Protein AF-Q9Y8L3-F1 (afdb_monomer)

InterPro domains:
  IPR041049 Domain of unknown function DUF5615 [PF18480] (2-89)

Structure (mmCIF, N/CA/C/O backbone):
data_AF-Q9Y8L3-F1
#
_entry.id   AF-Q9Y8L3-F1
#
loop_
_atom_site.group_PDB
_atom_site.id
_atom_site.type_symbol
_atom_site.label_atom_id
_atom_site.label_alt_id
_atom_site.label_comp_id
_atom_site.label_asym_id
_atom_site.label_entity_id
_atom_site.label_seq_id
_atom_site.pdbx_PDB_ins_code
_atom_site.Cartn_x
_atom_site.Cartn_y
_atom_site.Cartn_z
_atom_site.occupancy
_atom_site.B_iso_or_equiv
_atom_site.auth_seq_id
_atom_site.auth_comp_id
_atom_site.auth_asym_id
_atom_site.auth_atom_id
_atom_site.pdbx_PDB_model_num
ATOM 1 N N . MET A 1 1 ? 2.012 -19.816 -0.368 1.00 50.38 1 MET A N 1
ATOM 2 C CA . MET A 1 1 ? 0.749 -19.088 -0.121 1.00 50.38 1 MET A CA 1
ATOM 3 C C . MET A 1 1 ? 0.739 -17.876 -1.032 1.00 50.38 1 MET A C 1
ATOM 5 O O . MET A 1 1 ? 1.715 -17.138 -1.021 1.00 50.38 1 MET A O 1
ATOM 9 N N . GLY A 1 2 ? -0.271 -17.760 -1.894 1.00 75.44 2 GLY A N 1
ATOM 10 C CA . GLY A 1 2 ? -0.381 -16.669 -2.865 1.00 75.44 2 GLY A CA 1
ATOM 11 C C . GLY A 1 2 ? -1.064 -15.448 -2.256 1.00 75.44 2 GLY A C 1
ATOM 12 O O . GLY A 1 2 ? -1.938 -15.591 -1.405 1.00 75.44 2 GLY A O 1
ATOM 13 N N . LEU A 1 3 ? -0.640 -14.262 -2.681 1.00 80.06 3 LEU A N 1
ATOM 14 C CA . LEU A 1 3 ? -1.330 -13.004 -2.411 1.00 80.06 3 LEU A CA 1
ATOM 15 C C . LEU A 1 3 ? -2.550 -12.924 -3.341 1.00 80.06 3 LEU A C 1
ATOM 17 O O . LEU A 1 3 ? -2.401 -13.134 -4.543 1.00 80.06 3 LEU A O 1
ATOM 21 N N . ASP A 1 4 ? -3.735 -12.645 -2.795 1.00 87.69 4 ASP A N 1
ATOM 22 C CA . ASP A 1 4 ? -4.930 -12.384 -3.604 1.00 87.69 4 ASP A CA 1
ATOM 23 C C . ASP A 1 4 ? -4.893 -10.933 -4.101 1.00 87.69 4 ASP A C 1
ATOM 25 O O . ASP A 1 4 ? -5.027 -9.992 -3.313 1.00 87.69 4 ASP A O 1
ATOM 29 N N . VAL A 1 5 ? -4.639 -10.763 -5.399 1.00 86.94 5 VAL A N 1
ATOM 30 C CA . VAL A 1 5 ? -4.386 -9.464 -6.027 1.00 86.94 5 VAL A CA 1
ATOM 31 C C . VAL A 1 5 ? -5.402 -9.222 -7.1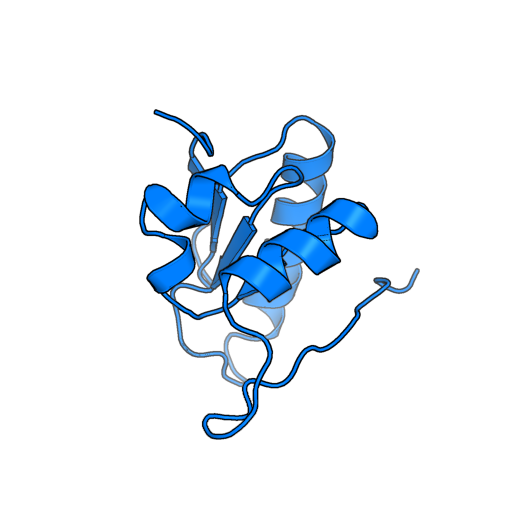28 1.00 86.94 5 VAL A C 1
ATOM 33 O O . VAL A 1 5 ? -5.523 -10.006 -8.066 1.00 86.94 5 VAL A O 1
ATOM 36 N N . GLU A 1 6 ? -6.065 -8.076 -7.044 1.00 88.50 6 GLU A N 1
ATOM 37 C CA . GLU A 1 6 ? -6.940 -7.562 -8.088 1.00 88.50 6 GLU A CA 1
ATOM 38 C C . GLU A 1 6 ? -6.259 -6.362 -8.749 1.00 88.50 6 GLU A C 1
ATOM 40 O O . GLU A 1 6 ? -5.955 -5.365 -8.090 1.00 88.50 6 GLU A O 1
ATOM 45 N N . TRP A 1 7 ? -5.958 -6.476 -10.043 1.00 86.44 7 TRP A N 1
ATOM 46 C CA . TRP A 1 7 ? -5.304 -5.40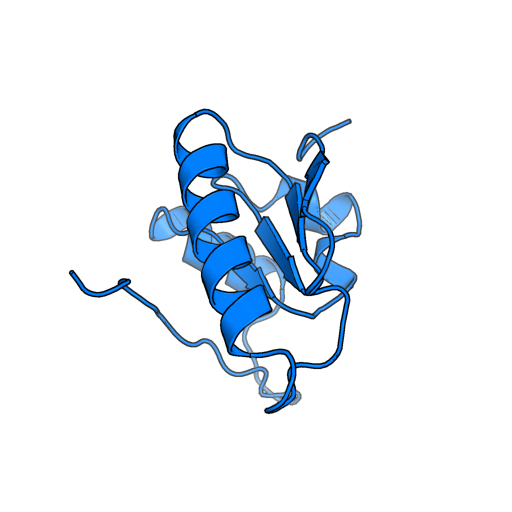6 -10.790 1.00 86.44 7 TRP A CA 1
ATOM 47 C C . TRP A 1 7 ? -6.343 -4.486 -11.429 1.00 86.44 7 TRP A C 1
ATOM 49 O O . TRP A 1 7 ? -7.129 -4.921 -12.269 1.0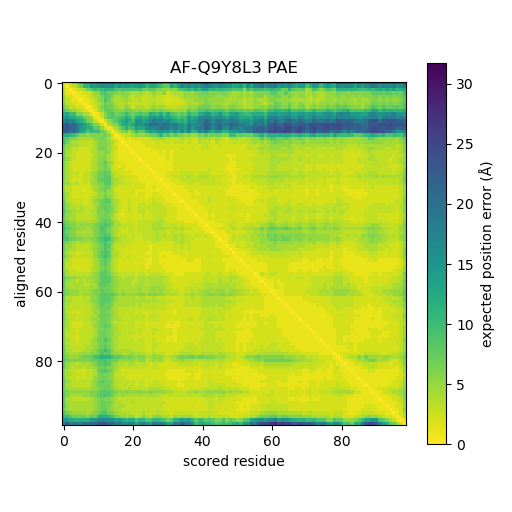0 86.44 7 TRP A O 1
ATOM 59 N N . ILE A 1 8 ? -6.312 -3.206 -11.051 1.00 82.69 8 ILE A N 1
ATOM 60 C CA . ILE A 1 8 ? -7.140 -2.157 -11.648 1.00 82.69 8 ILE A CA 1
ATOM 61 C C . ILE A 1 8 ? -6.235 -1.290 -12.535 1.00 82.69 8 ILE A C 1
ATOM 63 O O . ILE A 1 8 ? -5.401 -0.554 -12.002 1.00 82.69 8 ILE A O 1
ATOM 67 N N . PRO A 1 9 ? -6.341 -1.386 -13.873 1.00 74.00 9 PRO A N 1
ATOM 68 C CA . PRO A 1 9 ? -5.560 -0.547 -14.769 1.00 74.00 9 PRO A CA 1
ATOM 69 C C . PRO A 1 9 ? -6.071 0.897 -14.745 1.00 74.00 9 PRO A C 1
ATOM 71 O O . PRO A 1 9 ? -7.277 1.140 -14.809 1.00 74.00 9 PRO A O 1
ATOM 74 N N . ASP A 1 10 ? -5.149 1.858 -14.724 1.00 67.81 10 ASP A N 1
ATOM 75 C CA . ASP A 1 10 ? -5.472 3.253 -15.013 1.00 67.81 10 ASP A CA 1
ATOM 76 C C . ASP A 1 10 ? -5.642 3.417 -16.530 1.00 67.81 10 ASP A C 1
ATOM 78 O O . ASP A 1 10 ? -4.698 3.238 -17.302 1.00 67.81 10 ASP A O 1
ATOM 82 N N . THR A 1 11 ? -6.873 3.682 -16.973 1.00 58.28 11 THR A N 1
ATOM 83 C CA . THR A 1 11 ? -7.206 3.734 -18.403 1.00 58.28 11 THR A CA 1
ATOM 84 C C . THR A 1 11 ? -7.386 5.146 -18.961 1.00 58.28 11 THR A C 1
ATOM 86 O O . THR A 1 11 ? -7.780 5.259 -20.118 1.00 58.28 11 THR A O 1
ATOM 89 N N . GLY A 1 12 ? -7.132 6.218 -18.197 1.00 54.28 12 GLY A N 1
ATOM 90 C CA . GLY A 1 12 ? -6.992 7.612 -18.673 1.00 54.28 12 GLY A CA 1
ATOM 91 C C . GLY A 1 12 ? -8.173 8.307 -19.393 1.00 54.28 12 GLY A C 1
ATOM 92 O O . GLY A 1 12 ? -8.255 9.528 -19.357 1.00 54.28 12 GLY A O 1
ATOM 93 N N . TYR A 1 13 ? -9.103 7.591 -20.036 1.00 50.47 13 TYR A N 1
ATOM 94 C CA . TYR A 1 13 ? -10.126 8.174 -20.921 1.00 50.47 13 TYR A CA 1
ATOM 95 C C . TYR A 1 13 ? -11.567 7.728 -20.618 1.00 50.47 13 TYR A C 1
ATOM 97 O O . TYR A 1 13 ? -12.506 8.418 -21.008 1.00 50.47 13 TYR A O 1
ATOM 105 N N . ARG A 1 14 ? -11.762 6.616 -19.892 1.00 56.88 14 ARG A N 1
ATOM 106 C CA . ARG A 1 14 ? -13.056 6.115 -19.358 1.00 56.88 14 ARG A CA 1
ATOM 107 C C . ARG A 1 14 ? -12.849 5.236 -18.111 1.00 56.88 14 ARG A C 1
ATOM 109 O O . ARG A 1 14 ? -13.495 4.205 -17.952 1.00 56.88 14 ARG A O 1
ATOM 116 N N . GLY A 1 15 ? -11.862 5.600 -17.293 1.00 65.50 15 GLY A N 1
ATOM 117 C CA . GLY A 1 15 ? -11.376 4.773 -16.189 1.00 65.50 15 GLY A CA 1
ATOM 118 C C . GLY A 1 15 ? -12.126 4.951 -14.875 1.00 65.50 15 GLY A C 1
ATOM 119 O O . GLY A 1 15 ? -12.858 5.917 -14.665 1.00 65.50 15 GLY A O 1
ATOM 120 N N . ILE A 1 16 ? -11.896 3.990 -13.986 1.00 73.50 16 ILE A N 1
ATOM 121 C CA . ILE A 1 16 ? -12.268 4.037 -12.574 1.00 73.50 16 ILE A CA 1
ATOM 122 C C . ILE A 1 16 ? -11.470 5.180 -11.927 1.00 73.50 16 ILE A C 1
ATOM 124 O O . ILE A 1 16 ? -10.247 5.140 -11.913 1.00 73.50 16 ILE A O 1
ATOM 128 N N . SER A 1 17 ? -12.153 6.201 -11.410 1.00 85.88 17 SER A N 1
ATOM 129 C CA . SER A 1 17 ? -11.521 7.297 -10.655 1.00 85.88 17 SER A CA 1
ATOM 130 C C . SER A 1 17 ? -10.895 6.804 -9.347 1.00 85.88 17 SER A C 1
ATOM 132 O O . SER A 1 17 ? -11.362 5.817 -8.782 1.00 85.88 17 SER A O 1
ATOM 134 N N . ASP A 1 18 ? -9.943 7.544 -8.774 1.00 87.50 18 ASP A N 1
ATOM 135 C CA . ASP A 1 18 ? -9.308 7.190 -7.489 1.00 87.50 18 ASP A CA 1
ATOM 136 C C . ASP A 1 18 ? -10.320 6.960 -6.363 1.00 87.50 18 ASP A C 1
ATOM 138 O O . ASP A 1 18 ? -10.184 6.047 -5.547 1.00 87.50 18 ASP A O 1
ATOM 142 N N . LYS A 1 19 ? -11.405 7.745 -6.354 1.00 88.94 19 LYS A N 1
ATOM 143 C CA . LYS A 1 19 ? -12.520 7.550 -5.418 1.00 88.94 19 LYS A CA 1
ATOM 144 C C . LYS A 1 19 ? -13.242 6.228 -5.647 1.00 88.94 19 LYS A C 1
ATOM 146 O O . LYS A 1 19 ? -13.646 5.573 -4.688 1.00 88.94 19 LYS A O 1
ATOM 151 N N . GLN A 1 20 ? -13.435 5.833 -6.903 1.00 89.25 20 GLN A N 1
ATOM 152 C CA . GLN A 1 20 ? -14.015 4.534 -7.226 1.00 89.25 20 GLN A CA 1
ATOM 153 C C . GLN A 1 20 ? -13.044 3.396 -6.895 1.00 89.25 20 GLN A C 1
ATOM 155 O O . GLN A 1 20 ? -13.504 2.387 -6.376 1.00 89.25 20 GLN A O 1
ATOM 160 N N . VAL A 1 21 ? -11.731 3.566 -7.088 1.00 90.44 21 VAL A N 1
ATOM 161 C CA . VAL A 1 21 ? -10.717 2.594 -6.641 1.00 90.44 21 VAL A CA 1
ATOM 162 C C . VAL A 1 21 ? -10.813 2.394 -5.129 1.00 90.44 21 VAL A C 1
ATOM 164 O O . VAL A 1 21 ? -10.952 1.262 -4.668 1.00 90.44 21 VAL A O 1
ATOM 167 N N . ALA A 1 22 ? -10.830 3.482 -4.351 1.00 91.94 22 ALA A N 1
ATOM 168 C CA . ALA A 1 22 ? -11.002 3.411 -2.902 1.00 91.94 22 ALA A CA 1
ATOM 169 C C . ALA A 1 22 ? -12.322 2.733 -2.506 1.00 91.94 22 ALA A C 1
ATOM 171 O O . ALA A 1 22 ? -12.353 1.915 -1.586 1.00 91.94 22 ALA A O 1
ATOM 172 N N . ARG A 1 23 ? -13.413 3.015 -3.227 1.00 91.94 23 ARG A N 1
ATOM 173 C CA . ARG A 1 23 ? -14.708 2.365 -3.003 1.00 91.94 23 ARG A CA 1
ATOM 174 C C . ARG A 1 23 ? -14.663 0.860 -3.280 1.00 91.94 23 ARG A C 1
ATOM 176 O O . ARG A 1 23 ? -15.078 0.099 -2.417 1.00 91.94 23 ARG A O 1
ATOM 183 N N . ILE A 1 24 ? -14.118 0.434 -4.419 1.00 91.75 24 ILE A N 1
ATOM 184 C CA . ILE A 1 24 ? -13.981 -0.986 -4.790 1.00 91.75 24 ILE A CA 1
ATOM 185 C C . ILE A 1 24 ? -13.124 -1.727 -3.761 1.00 91.75 24 ILE A C 1
ATOM 187 O O . ILE A 1 24 ? -13.507 -2.802 -3.291 1.00 91.75 24 ILE A O 1
ATOM 191 N N . ALA A 1 25 ? -11.998 -1.129 -3.364 1.00 92.75 25 ALA A N 1
ATOM 192 C CA . ALA A 1 25 ? -11.130 -1.684 -2.336 1.00 92.75 25 ALA A CA 1
ATOM 193 C C . ALA A 1 25 ? -11.879 -1.839 -1.006 1.00 92.75 25 ALA A C 1
ATOM 195 O O . ALA A 1 25 ? -11.814 -2.893 -0.381 1.00 92.75 25 ALA A O 1
ATOM 196 N N . ASN A 1 26 ? -12.658 -0.838 -0.594 1.00 94.69 26 ASN A N 1
ATOM 197 C CA . ASN A 1 26 ? -13.450 -0.914 0.630 1.00 94.69 26 ASN A CA 1
ATOM 198 C C . ASN A 1 26 ? -14.550 -1.976 0.583 1.00 94.69 26 ASN A C 1
ATOM 200 O O . ASN A 1 26 ? -14.704 -2.727 1.548 1.00 94.69 26 ASN A O 1
ATOM 204 N N . ASP A 1 27 ? -15.310 -2.025 -0.509 1.00 94.12 27 ASP A N 1
ATOM 205 C CA . ASP A 1 27 ? -16.418 -2.966 -0.688 1.00 94.12 27 ASP A CA 1
ATOM 206 C C . ASP A 1 27 ? -15.892 -4.413 -0.688 1.00 94.12 27 ASP A C 1
ATOM 208 O O . ASP A 1 27 ? -16.515 -5.309 -0.119 1.00 94.12 27 ASP A O 1
ATOM 212 N N . SER A 1 28 ? -14.675 -4.612 -1.204 1.00 92.88 28 SER A N 1
ATOM 213 C CA . SER A 1 28 ? -13.976 -5.904 -1.232 1.00 92.88 28 SER A CA 1
ATOM 214 C C . SER A 1 28 ? -13.070 -6.152 -0.018 1.00 92.88 28 SER A C 1
ATOM 216 O O . SER A 1 28 ? -12.407 -7.184 0.056 1.00 92.88 28 SER A O 1
ATOM 218 N N . ARG A 1 29 ? -13.022 -5.223 0.948 1.00 93.69 29 ARG A N 1
ATOM 219 C CA . ARG A 1 29 ? -12.168 -5.284 2.154 1.00 93.69 29 ARG A CA 1
ATOM 220 C C . ARG A 1 29 ? -10.671 -5.465 1.847 1.00 93.69 29 ARG A C 1
ATOM 222 O O . ARG A 1 29 ? -9.959 -6.170 2.559 1.00 93.69 29 ARG A O 1
ATOM 229 N N . ARG A 1 30 ? -10.200 -4.828 0.774 1.00 94.06 30 ARG A N 1
ATOM 230 C CA . ARG A 1 30 ? -8.832 -4.898 0.244 1.00 94.06 30 ARG A CA 1
ATOM 231 C C . ARG A 1 30 ? -8.005 -3.666 0.617 1.00 94.06 30 ARG A C 1
ATOM 233 O O . ARG A 1 30 ? -8.521 -2.561 0.766 1.00 94.06 30 ARG A O 1
ATOM 240 N N . ILE A 1 31 ? -6.694 -3.872 0.699 1.00 95.50 31 ILE A N 1
ATOM 241 C CA . ILE A 1 31 ? -5.679 -2.819 0.810 1.00 95.50 31 ILE A CA 1
ATOM 242 C C . ILE A 1 31 ? -5.357 -2.295 -0.591 1.00 95.50 31 ILE A C 1
ATOM 244 O O . ILE A 1 31 ? -5.266 -3.073 -1.540 1.00 95.50 31 ILE A O 1
ATOM 248 N N . ILE A 1 32 ? -5.142 -0.987 -0.719 1.00 95.50 32 ILE A N 1
ATOM 249 C CA . ILE A 1 32 ? -4.733 -0.369 -1.985 1.00 95.50 32 ILE A CA 1
ATOM 250 C C . ILE A 1 32 ? -3.207 -0.396 -2.077 1.00 95.50 32 ILE A C 1
ATOM 252 O O . ILE A 1 32 ? -2.540 0.142 -1.200 1.00 95.50 32 ILE A O 1
ATOM 256 N N . LEU A 1 33 ? -2.647 -0.976 -3.139 1.00 95.81 33 LEU A N 1
ATOM 257 C CA . LEU A 1 33 ? -1.223 -0.876 -3.473 1.00 95.81 33 LEU A CA 1
ATOM 258 C C . LEU A 1 33 ? -1.072 0.032 -4.694 1.00 95.81 33 LEU A C 1
ATOM 260 O O . LEU A 1 33 ? -1.611 -0.279 -5.752 1.00 95.81 33 LEU A O 1
ATOM 264 N N . THR A 1 34 ? -0.354 1.146 -4.565 1.00 94.44 34 THR A N 1
ATOM 265 C CA . THR A 1 34 ? -0.286 2.148 -5.637 1.00 94.44 34 THR A CA 1
ATOM 266 C C . THR A 1 34 ? 1.049 2.890 -5.692 1.00 94.44 34 THR A C 1
ATOM 268 O O . THR A 1 34 ? 1.839 2.884 -4.749 1.00 94.44 34 THR A O 1
ATOM 271 N N . ARG A 1 35 ? 1.303 3.529 -6.834 1.00 93.69 35 ARG A N 1
ATOM 272 C CA . ARG A 1 35 ? 2.344 4.553 -7.029 1.00 93.69 35 ARG A CA 1
ATOM 273 C C . ARG A 1 35 ? 1.760 5.919 -7.348 1.00 93.69 35 ARG A C 1
ATOM 275 O O . ARG A 1 35 ? 2.508 6.854 -7.608 1.00 93.69 35 ARG A O 1
ATOM 282 N N . ASP A 1 36 ? 0.439 6.025 -7.361 1.00 91.69 36 ASP A N 1
ATOM 283 C CA . ASP A 1 36 ? -0.227 7.289 -7.582 1.00 91.69 36 ASP A CA 1
ATOM 284 C C . ASP A 1 36 ? -0.175 8.131 -6.306 1.00 91.69 36 ASP A C 1
ATOM 286 O O . ASP A 1 36 ? -0.676 7.746 -5.243 1.00 91.69 36 ASP A O 1
ATOM 290 N N . SER A 1 37 ? 0.481 9.283 -6.422 1.00 92.50 37 SER A N 1
ATOM 291 C CA . SER A 1 37 ? 0.666 10.230 -5.331 1.00 92.50 37 SER A CA 1
ATOM 292 C C . SER A 1 37 ? -0.640 10.880 -4.872 1.00 92.50 37 SER A C 1
ATOM 294 O O . SER A 1 37 ? -0.691 11.418 -3.766 1.00 92.50 37 SER A O 1
ATOM 296 N N . ASP A 1 38 ? -1.715 10.794 -5.657 1.00 91.31 38 ASP A N 1
ATOM 297 C CA . ASP A 1 38 ? -3.021 11.324 -5.272 1.00 91.31 38 ASP A CA 1
ATOM 298 C C . ASP A 1 38 ? -3.582 10.623 -4.027 1.00 91.31 38 ASP A C 1
ATOM 300 O O . ASP A 1 38 ? -4.201 11.268 -3.177 1.00 91.31 38 ASP A O 1
ATOM 304 N N . PHE A 1 39 ? -3.225 9.355 -3.802 1.00 91.19 39 PHE A N 1
ATOM 305 C CA . PHE A 1 39 ? -3.554 8.618 -2.576 1.00 91.19 39 PHE A CA 1
ATOM 306 C C . PHE A 1 39 ? -2.799 9.099 -1.326 1.00 91.19 39 PHE A C 1
ATOM 308 O O . PHE A 1 39 ? -3.168 8.733 -0.206 1.00 91.19 39 PHE A O 1
ATOM 315 N N . LEU A 1 40 ? -1.775 9.945 -1.478 1.00 93.19 40 LEU A N 1
ATOM 316 C CA . LEU A 1 40 ? -1.124 10.623 -0.352 1.00 93.19 40 LEU A CA 1
ATOM 317 C C . LEU A 1 40 ? -1.916 11.853 0.107 1.00 93.19 40 LEU A C 1
ATOM 319 O O . LEU A 1 40 ? -1.755 12.304 1.245 1.00 93.19 40 LEU A O 1
ATOM 323 N N . LYS A 1 41 ? -2.786 12.399 -0.752 1.00 92.25 41 LYS A N 1
ATOM 324 C CA . LYS A 1 41 ? -3.566 13.599 -0.447 1.00 92.25 41 LYS A CA 1
ATOM 325 C C . LYS A 1 41 ? -4.657 13.261 0.581 1.00 92.25 41 LYS A C 1
ATOM 327 O O . LYS A 1 41 ? -5.379 12.274 0.407 1.00 92.25 41 LYS A O 1
ATOM 332 N N . PRO A 1 42 ? -4.862 14.087 1.627 1.00 89.19 42 PRO A N 1
ATOM 333 C CA . PRO A 1 42 ? -5.795 13.772 2.714 1.00 89.19 42 PRO A CA 1
ATOM 334 C C . PRO A 1 42 ? -7.225 13.448 2.266 1.00 89.19 42 PRO A C 1
ATOM 336 O O . PRO A 1 42 ? -7.890 12.620 2.887 1.00 89.19 42 PRO A O 1
ATOM 339 N N . TYR A 1 43 ? -7.706 14.084 1.190 1.00 86.12 43 TYR A N 1
ATOM 340 C CA . TYR A 1 43 ? -9.075 13.892 0.710 1.00 86.12 43 TYR A CA 1
ATOM 341 C C . TYR A 1 43 ? -9.326 12.519 0.078 1.00 86.12 43 TYR A C 1
ATOM 343 O O . TYR A 1 43 ? -10.473 12.092 0.108 1.00 86.12 43 TYR A O 1
ATOM 351 N N . LEU A 1 44 ? -8.300 11.847 -0.458 1.00 86.62 44 LEU A N 1
ATOM 352 C CA . LEU A 1 44 ? -8.387 10.471 -0.969 1.00 86.62 44 LEU A CA 1
ATOM 353 C C . LEU A 1 44 ? -7.939 9.461 0.080 1.00 86.62 44 LEU A C 1
ATOM 355 O O . LEU A 1 44 ? -8.567 8.420 0.247 1.00 86.62 44 LEU A O 1
ATOM 359 N N . ARG A 1 45 ? -6.895 9.790 0.846 1.00 89.12 45 ARG A N 1
ATOM 360 C CA . ARG A 1 45 ? -6.365 8.926 1.906 1.00 89.12 45 ARG A CA 1
ATOM 361 C C . ARG A 1 45 ? -7.438 8.511 2.915 1.00 89.12 45 ARG A C 1
ATOM 363 O O . ARG A 1 45 ? -7.489 7.353 3.316 1.00 89.12 45 ARG A O 1
ATOM 370 N N . LYS A 1 46 ? -8.315 9.445 3.297 1.00 87.19 46 LYS A N 1
ATOM 371 C CA . LYS A 1 46 ? -9.425 9.189 4.230 1.00 87.19 46 LYS A CA 1
ATOM 372 C C . LYS A 1 46 ? -10.481 8.220 3.684 1.00 87.19 46 LYS A C 1
ATOM 374 O O . LYS A 1 46 ? -11.219 7.633 4.470 1.00 87.19 46 LYS A O 1
ATOM 379 N N . ASP A 1 47 ? -10.561 8.065 2.363 1.00 91.06 47 ASP A N 1
ATOM 380 C CA . ASP A 1 47 ? -11.551 7.205 1.722 1.00 91.06 47 ASP A CA 1
ATOM 381 C C . ASP A 1 47 ? -11.098 5.733 1.720 1.00 91.06 47 ASP A C 1
ATOM 383 O O . ASP A 1 47 ? -11.933 4.857 1.534 1.00 91.06 47 ASP A O 1
ATOM 387 N N . ALA A 1 48 ? -9.822 5.418 1.979 1.00 92.50 48 ALA A N 1
ATOM 388 C CA . ALA A 1 48 ? -9.307 4.045 2.015 1.00 92.50 48 ALA A CA 1
ATOM 389 C C . ALA A 1 48 ? -9.397 3.428 3.424 1.00 92.50 48 ALA A C 1
ATOM 391 O O . ALA A 1 48 ? -8.521 3.624 4.260 1.00 92.50 48 ALA A O 1
ATOM 392 N N . LYS A 1 49 ? -10.436 2.633 3.701 1.00 94.25 49 LYS A N 1
ATOM 393 C CA . LYS A 1 49 ? -10.750 2.129 5.055 1.00 94.25 49 LYS A CA 1
ATOM 394 C C . LYS A 1 49 ? -9.808 1.042 5.567 1.00 94.25 49 LYS A C 1
ATOM 396 O O . LYS A 1 49 ? -9.684 0.884 6.777 1.00 94.25 49 LYS A O 1
ATOM 401 N N . TYR A 1 50 ? -9.190 0.278 4.670 1.00 95.06 50 TYR A N 1
ATOM 402 C CA . TYR A 1 50 ? -8.389 -0.902 5.026 1.00 95.06 50 TYR A CA 1
ATOM 403 C C . TYR A 1 50 ? -6.879 -0.664 4.937 1.00 95.06 50 TYR A C 1
ATOM 405 O O . TYR A 1 50 ? -6.099 -1.519 5.342 1.00 95.06 50 TYR A O 1
ATOM 413 N N . GLY A 1 51 ? -6.462 0.516 4.477 1.00 95.88 51 GLY A N 1
ATOM 414 C CA . GLY A 1 51 ? -5.059 0.889 4.360 1.00 95.88 51 GLY A CA 1
ATOM 415 C C . GLY A 1 51 ? -4.596 1.088 2.925 1.00 95.88 51 GLY A C 1
ATOM 416 O O . GLY A 1 51 ? -5.234 0.662 1.959 1.00 95.88 51 GLY A O 1
ATOM 417 N N . ILE A 1 52 ? -3.458 1.765 2.816 1.00 96.94 52 ILE A N 1
ATOM 418 C CA . ILE A 1 52 ? -2.788 2.080 1.557 1.00 96.94 52 ILE A CA 1
ATOM 419 C C . ILE A 1 52 ? -1.318 1.702 1.709 1.00 96.94 52 ILE A C 1
ATOM 421 O O . ILE A 1 52 ? -0.689 2.061 2.702 1.00 96.94 52 ILE A O 1
ATOM 425 N N . ILE A 1 53 ? -0.767 1.028 0.710 1.00 97.62 53 ILE A N 1
ATOM 426 C CA . ILE A 1 53 ? 0.666 0.855 0.507 1.00 97.62 53 ILE A CA 1
ATOM 427 C C . ILE A 1 53 ? 1.046 1.697 -0.711 1.00 97.62 53 ILE A C 1
ATOM 429 O O . ILE A 1 53 ? 0.615 1.420 -1.830 1.00 97.62 53 ILE A O 1
ATOM 433 N N . TYR A 1 54 ? 1.848 2.731 -0.496 1.00 97.50 54 TYR A N 1
ATOM 434 C CA . TYR A 1 54 ? 2.379 3.587 -1.548 1.00 97.50 54 TYR A CA 1
ATOM 435 C C . TYR A 1 54 ? 3.846 3.239 -1.815 1.00 97.50 54 TYR A C 1
ATOM 437 O O . TYR A 1 54 ? 4.666 3.272 -0.896 1.00 97.50 54 TYR A O 1
ATOM 445 N N . ILE A 1 55 ? 4.192 2.916 -3.062 1.00 97.75 55 ILE A N 1
ATOM 446 C CA . ILE A 1 55 ? 5.582 2.655 -3.460 1.00 97.75 55 ILE A CA 1
ATOM 447 C C . ILE A 1 55 ? 6.222 3.979 -3.895 1.00 97.75 55 ILE A C 1
ATOM 449 O O . ILE A 1 55 ? 5.928 4.498 -4.970 1.00 97.75 55 ILE A O 1
ATOM 453 N N . ALA A 1 56 ? 7.122 4.514 -3.070 1.00 97.25 56 ALA A N 1
ATOM 454 C CA . ALA A 1 56 ? 7.746 5.827 -3.247 1.00 97.25 56 ALA A CA 1
ATOM 455 C C . ALA A 1 56 ? 8.985 5.832 -4.159 1.00 97.25 56 ALA A C 1
ATOM 457 O O . ALA A 1 56 ? 9.713 6.820 -4.217 1.00 97.25 56 ALA A O 1
ATOM 458 N N . GLU A 1 57 ? 9.235 4.746 -4.888 1.00 96.00 57 GLU A N 1
ATOM 459 C CA . GLU A 1 57 ? 10.328 4.650 -5.853 1.00 96.00 57 GLU A CA 1
ATOM 460 C C . GLU A 1 57 ? 9.900 3.897 -7.128 1.00 96.00 57 GLU A C 1
ATOM 462 O O . GLU A 1 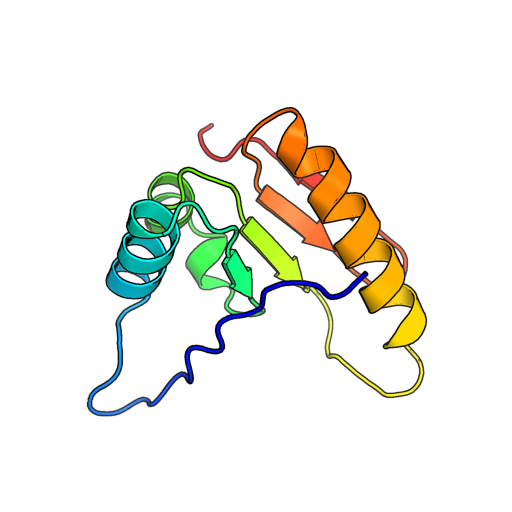57 ? 8.930 3.128 -7.122 1.00 96.00 57 GLU A O 1
ATOM 467 N N . PRO A 1 58 ? 10.607 4.084 -8.257 1.00 95.50 58 PRO A N 1
ATOM 468 C CA . PRO A 1 58 ? 10.383 3.278 -9.450 1.00 95.50 58 PRO A CA 1
ATOM 469 C C . PRO A 1 58 ? 10.653 1.792 -9.188 1.00 95.50 58 PRO A C 1
ATOM 471 O O . PRO A 1 58 ? 11.701 1.435 -8.657 1.00 95.50 58 PRO A O 1
ATOM 474 N N . VAL A 1 59 ? 9.752 0.916 -9.636 1.00 94.50 59 VAL A N 1
ATOM 475 C CA . VAL A 1 59 ? 9.976 -0.536 -9.591 1.00 94.50 59 VAL A CA 1
ATOM 476 C C . VAL A 1 59 ? 10.918 -0.926 -10.730 1.00 94.50 59 VAL A C 1
ATOM 478 O O . VAL A 1 59 ? 10.643 -0.639 -11.896 1.00 94.50 59 VAL A O 1
ATOM 481 N N . ARG A 1 60 ? 12.040 -1.558 -10.393 1.00 95.69 60 ARG A N 1
ATOM 482 C CA . ARG A 1 60 ? 13.122 -1.972 -11.292 1.00 95.69 60 ARG A CA 1
ATOM 483 C C . ARG A 1 60 ? 13.588 -3.385 -10.930 1.00 95.69 60 ARG A C 1
ATOM 485 O O . ARG A 1 60 ? 13.258 -3.916 -9.875 1.00 95.69 60 ARG A 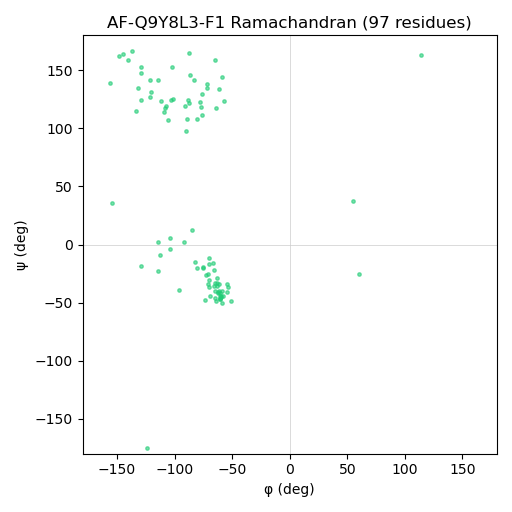O 1
ATOM 492 N N . LYS A 1 61 ? 14.363 -4.028 -11.807 1.00 95.06 61 LYS A N 1
ATOM 493 C CA . LYS A 1 61 ? 14.841 -5.404 -11.567 1.00 95.06 61 LYS A CA 1
ATOM 494 C C . LYS A 1 61 ? 15.747 -5.521 -10.337 1.00 95.06 61 LYS A C 1
ATOM 496 O O . LYS A 1 61 ? 15.687 -6.519 -9.636 1.00 95.06 61 LYS A O 1
ATOM 501 N N . ASP A 1 62 ? 16.569 -4.512 -10.077 1.00 96.19 62 ASP A N 1
ATOM 502 C CA . ASP A 1 62 ? 17.548 -4.470 -8.987 1.00 96.19 62 ASP A CA 1
ATOM 503 C C . ASP A 1 62 ? 16.926 -4.218 -7.602 1.00 96.19 62 ASP A C 1
ATOM 505 O O . ASP A 1 62 ? 17.536 -4.554 -6.584 1.00 96.19 62 ASP A O 1
ATOM 509 N N . ASN A 1 63 ? 15.707 -3.667 -7.544 1.00 96.75 63 ASN A N 1
ATOM 510 C CA . ASN A 1 63 ? 15.004 -3.384 -6.289 1.00 96.75 63 ASN A CA 1
ATOM 511 C C . ASN A 1 63 ? 13.740 -4.229 -6.053 1.00 96.75 63 ASN A C 1
ATOM 513 O O . ASN A 1 63 ? 13.221 -4.224 -4.933 1.00 96.75 63 ASN A O 1
ATOM 517 N N . LEU A 1 64 ? 13.288 -4.997 -7.051 1.00 95.88 64 LEU A N 1
ATOM 518 C CA . LEU A 1 64 ? 12.049 -5.779 -7.011 1.00 95.88 64 LEU A CA 1
ATOM 519 C C . LEU A 1 64 ? 11.944 -6.670 -5.769 1.00 95.88 64 LEU A C 1
ATOM 521 O O . LEU A 1 64 ? 10.943 -6.622 -5.058 1.00 95.88 64 LEU A O 1
ATOM 525 N N . ASP A 1 65 ? 12.994 -7.431 -5.460 1.00 96.69 65 ASP A N 1
ATOM 526 C CA . ASP A 1 65 ? 12.986 -8.359 -4.325 1.00 96.69 65 ASP A CA 1
ATOM 527 C C . ASP A 1 65 ? 12.897 -7.639 -2.977 1.00 96.69 65 ASP A C 1
ATOM 529 O O . ASP A 1 65 ? 12.267 -8.121 -2.032 1.00 96.69 65 ASP A O 1
ATOM 533 N N . LYS A 1 66 ? 13.544 -6.473 -2.864 1.00 97.56 66 LYS A N 1
ATOM 534 C CA . LYS A 1 66 ? 13.496 -5.653 -1.647 1.00 97.56 66 LYS A CA 1
ATOM 535 C C . LYS A 1 66 ? 12.103 -5.059 -1.467 1.00 97.56 66 LYS A C 1
ATOM 537 O O . LYS A 1 66 ? 11.546 -5.156 -0.376 1.00 97.56 66 LYS A O 1
ATOM 542 N N . LEU A 1 67 ? 11.521 -4.533 -2.544 1.00 97.38 67 LEU A N 1
ATOM 543 C CA . LEU A 1 67 ? 10.156 -4.018 -2.551 1.00 97.38 67 LEU A CA 1
ATOM 544 C C . LEU A 1 67 ? 9.141 -5.106 -2.204 1.00 97.38 67 LEU A C 1
ATOM 546 O O . LEU A 1 67 ? 8.314 -4.889 -1.327 1.00 97.38 67 LEU A O 1
ATOM 550 N N . ALA A 1 68 ? 9.241 -6.296 -2.799 1.00 95.31 68 ALA A N 1
ATOM 551 C CA . ALA A 1 68 ? 8.351 -7.414 -2.495 1.00 95.31 68 ALA A CA 1
ATOM 552 C C . ALA A 1 68 ? 8.394 -7.794 -1.005 1.00 95.31 68 ALA A C 1
ATOM 554 O O . ALA A 1 68 ? 7.350 -7.941 -0.368 1.00 95.31 68 ALA A O 1
ATOM 555 N N . ARG A 1 69 ? 9.594 -7.873 -0.408 1.00 96.44 69 ARG A N 1
ATOM 556 C CA . ARG A 1 69 ? 9.745 -8.103 1.040 1.00 96.44 69 ARG A CA 1
ATOM 557 C C . ARG A 1 69 ? 9.115 -6.989 1.876 1.00 96.44 69 ARG A C 1
ATOM 559 O O . ARG A 1 69 ? 8.487 -7.279 2.894 1.00 96.44 69 ARG A O 1
ATOM 566 N N . ASN A 1 70 ? 9.267 -5.736 1.459 1.00 97.31 70 ASN A N 1
ATOM 567 C CA . ASN A 1 70 ? 8.697 -4.597 2.173 1.00 97.31 70 ASN A CA 1
ATOM 568 C C . ASN A 1 70 ? 7.170 -4.530 2.037 1.00 97.31 70 ASN A C 1
ATOM 570 O O . ASN A 1 70 ? 6.510 -4.201 3.016 1.00 97.31 70 ASN A O 1
ATOM 574 N N . ILE A 1 71 ? 6.599 -4.937 0.897 1.00 96.00 71 ILE A N 1
ATOM 575 C CA . ILE A 1 71 ? 5.147 -5.103 0.724 1.00 96.00 71 ILE A CA 1
ATOM 576 C C . ILE A 1 71 ? 4.615 -6.151 1.704 1.00 96.00 71 ILE A C 1
ATOM 578 O O . ILE A 1 71 ? 3.638 -5.888 2.394 1.00 96.00 71 ILE A O 1
ATOM 582 N N . VAL A 1 72 ? 5.268 -7.312 1.831 1.00 95.31 72 VAL A N 1
ATOM 583 C CA . VAL A 1 72 ? 4.837 -8.351 2.786 1.00 95.31 72 VAL A CA 1
ATOM 584 C C . VAL A 1 72 ? 4.860 -7.825 4.223 1.00 95.31 72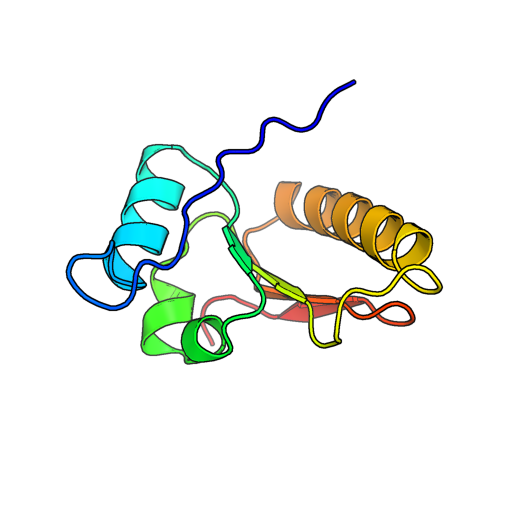 VAL A C 1
ATOM 586 O O . VAL A 1 72 ? 3.876 -7.968 4.943 1.00 95.31 72 VAL A O 1
ATOM 589 N N . LYS A 1 73 ? 5.939 -7.147 4.631 1.00 95.81 73 LYS A N 1
ATOM 590 C CA . LYS A 1 73 ? 6.016 -6.512 5.959 1.00 95.81 73 LYS A CA 1
ATOM 591 C C . LYS A 1 73 ? 4.930 -5.451 6.159 1.00 95.81 73 LYS A C 1
ATOM 593 O O . LYS A 1 73 ? 4.334 -5.386 7.228 1.00 95.81 73 LYS A O 1
ATOM 598 N N . ALA A 1 74 ? 4.660 -4.640 5.139 1.00 96.50 74 ALA A N 1
ATOM 599 C CA . ALA A 1 74 ? 3.604 -3.635 5.169 1.00 96.50 74 ALA A CA 1
ATOM 600 C C . ALA A 1 74 ? 2.216 -4.272 5.349 1.00 96.50 74 ALA A C 1
ATOM 602 O O . ALA A 1 74 ? 1.417 -3.785 6.143 1.00 96.50 74 ALA A O 1
ATOM 603 N N . LEU A 1 75 ? 1.942 -5.389 4.672 1.00 94.81 75 LEU A N 1
ATOM 604 C CA . LEU A 1 75 ? 0.691 -6.129 4.833 1.00 94.81 75 LEU A CA 1
ATOM 605 C C . LEU A 1 75 ? 0.514 -6.653 6.261 1.00 94.81 75 LEU A C 1
ATOM 607 O O . LEU A 1 75 ? -0.583 -6.545 6.797 1.00 94.81 75 LEU A O 1
ATOM 611 N N . GLU A 1 76 ? 1.574 -7.165 6.898 1.00 93.81 76 GLU A N 1
ATOM 612 C CA . GLU A 1 76 ? 1.517 -7.574 8.311 1.00 93.81 76 GLU A CA 1
ATOM 613 C C . GLU A 1 76 ? 1.175 -6.394 9.233 1.00 93.81 76 GLU A C 1
ATOM 615 O O . GLU A 1 76 ? 0.284 -6.513 10.070 1.00 93.81 76 GLU A O 1
ATOM 620 N N . LEU A 1 77 ? 1.793 -5.225 9.025 1.00 94.06 77 LEU A N 1
ATOM 621 C CA . LEU A 1 77 ? 1.484 -4.010 9.792 1.00 94.06 77 LEU A CA 1
ATOM 622 C C . LEU A 1 77 ? 0.026 -3.547 9.610 1.00 94.06 77 LEU A C 1
ATOM 624 O O . LEU A 1 77 ? -0.587 -3.026 10.542 1.00 94.06 77 LEU A O 1
ATOM 628 N N . LEU A 1 78 ? -0.543 -3.737 8.416 1.00 94.19 78 LEU A N 1
ATOM 629 C CA . LEU A 1 78 ? -1.926 -3.358 8.111 1.00 94.19 78 LEU A CA 1
ATOM 630 C C . LEU A 1 78 ? -2.973 -4.304 8.707 1.00 94.19 78 LEU A C 1
ATOM 632 O O . LEU A 1 78 ? -4.121 -3.888 8.866 1.00 94.19 78 LEU A O 1
ATOM 636 N N . LYS A 1 79 ? -2.598 -5.534 9.087 1.00 90.56 79 LYS A N 1
ATOM 637 C CA . LYS A 1 79 ? -3.502 -6.442 9.816 1.00 90.56 79 LYS A CA 1
ATOM 638 C C . LYS A 1 79 ? -3.859 -5.907 11.199 1.00 90.56 79 LYS A C 1
ATOM 640 O O . LYS A 1 79 ? -4.970 -6.141 11.663 1.00 90.56 79 LYS A O 1
ATOM 645 N N . GLU A 1 80 ? -2.934 -5.204 11.853 1.00 89.06 80 GLU A N 1
ATOM 646 C CA . GLU A 1 80 ? -3.172 -4.632 13.181 1.00 89.06 80 GLU A CA 1
ATOM 647 C C . GLU A 1 80 ? -4.099 -3.419 13.112 1.00 89.06 80 GLU A C 1
ATOM 649 O O . GLU A 1 80 ? -5.045 -3.296 13.893 1.00 89.06 80 GLU A O 1
ATOM 654 N N . LYS A 1 81 ? -3.815 -2.490 12.189 1.00 91.69 81 LYS A N 1
ATOM 655 C CA . LYS A 1 81 ? -4.589 -1.259 12.041 1.00 91.69 81 LYS A CA 1
ATOM 656 C C . LYS A 1 81 ? -4.470 -0.674 10.630 1.00 91.69 81 LYS A C 1
ATOM 658 O O . LYS A 1 81 ? -3.352 -0.551 10.127 1.00 91.69 81 LYS A O 1
ATOM 663 N N . PRO A 1 82 ? -5.577 -0.175 10.047 1.00 94.50 82 PRO A N 1
ATOM 664 C CA . PRO A 1 82 ? -5.533 0.579 8.800 1.00 94.50 82 PRO A CA 1
ATOM 665 C C . PRO A 1 82 ? -4.625 1.810 8.900 1.00 94.50 82 PRO A C 1
ATOM 667 O O . PRO A 1 82 ? -4.803 2.670 9.771 1.00 94.50 82 PRO A O 1
ATOM 670 N N . ARG A 1 83 ? -3.641 1.890 8.002 1.00 95.94 83 ARG A N 1
ATOM 671 C CA . ARG A 1 83 ? -2.632 2.954 7.935 1.00 95.94 83 ARG A CA 1
ATOM 672 C C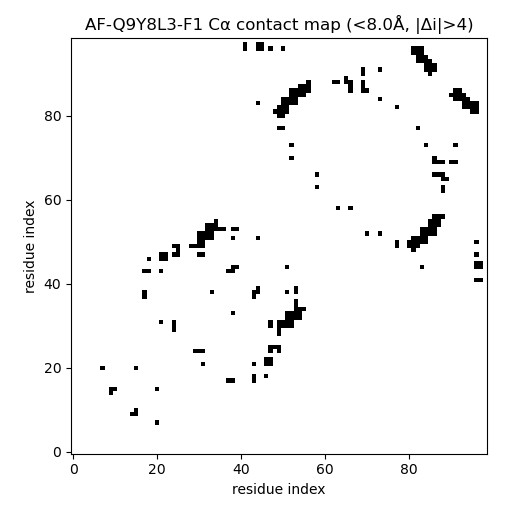 . ARG A 1 83 ? -2.257 3.265 6.487 1.00 95.94 83 ARG A C 1
ATOM 674 O O . ARG A 1 83 ? -2.537 2.488 5.577 1.00 95.94 83 ARG A O 1
ATOM 681 N N . LEU A 1 84 ? -1.618 4.411 6.290 1.00 96.69 84 LEU A N 1
ATOM 682 C CA . LEU A 1 84 ? -0.823 4.673 5.098 1.00 96.69 84 LEU A CA 1
ATOM 683 C C . LEU A 1 84 ? 0.588 4.151 5.367 1.00 96.69 84 LEU A C 1
ATOM 685 O O . LEU A 1 84 ? 1.237 4.595 6.312 1.00 96.69 84 LEU A O 1
ATOM 689 N N . ILE A 1 85 ? 1.057 3.228 4.537 1.00 97.75 85 ILE A N 1
ATOM 690 C CA . ILE A 1 85 ? 2.432 2.748 4.557 1.00 97.75 85 ILE A CA 1
ATOM 691 C C . ILE A 1 85 ? 3.127 3.223 3.291 1.00 97.75 85 ILE A C 1
ATOM 693 O O . ILE A 1 85 ? 2.680 2.937 2.183 1.00 97.75 85 ILE A O 1
ATOM 697 N N . ILE A 1 86 ? 4.226 3.943 3.461 1.00 97.81 86 ILE A N 1
ATOM 698 C CA . ILE A 1 86 ? 5.092 4.381 2.372 1.00 97.81 86 ILE A CA 1
ATOM 699 C C . ILE A 1 86 ? 6.293 3.443 2.350 1.00 97.81 86 ILE A C 1
ATOM 701 O O . ILE A 1 86 ? 6.957 3.262 3.370 1.00 97.81 86 ILE A O 1
ATOM 705 N N . ILE A 1 87 ? 6.557 2.820 1.203 1.00 98.00 87 ILE A N 1
ATOM 706 C CA . ILE A 1 87 ? 7.673 1.889 1.048 1.00 98.00 87 ILE A CA 1
ATOM 707 C C . ILE A 1 87 ? 8.637 2.339 -0.042 1.00 98.00 87 ILE A C 1
ATOM 709 O O . ILE A 1 87 ? 8.240 2.796 -1.114 1.00 98.00 87 ILE A O 1
ATOM 713 N N . THR A 1 88 ? 9.917 2.124 0.224 1.00 97.75 88 THR A N 1
ATOM 714 C CA . THR A 1 88 ? 10.993 2.099 -0.770 1.00 97.75 88 THR A CA 1
ATOM 715 C C . THR A 1 88 ? 11.714 0.756 -0.657 1.00 97.75 88 THR A C 1
ATOM 717 O O . THR A 1 88 ? 11.311 -0.117 0.118 1.00 97.75 88 THR A O 1
ATOM 720 N N . SER A 1 89 ? 12.796 0.547 -1.401 1.00 96.62 89 SER A N 1
ATOM 721 C CA . SER A 1 89 ? 13.640 -0.641 -1.238 1.00 96.62 89 SER A CA 1
ATOM 722 C C . SER A 1 89 ? 14.435 -0.656 0.067 1.00 96.62 89 SER A C 1
ATOM 724 O O . SER A 1 89 ? 14.920 -1.716 0.471 1.00 96.62 89 SER A O 1
ATOM 726 N N . SER A 1 90 ? 14.567 0.491 0.736 1.00 96.44 90 SER A N 1
ATOM 727 C CA . SER A 1 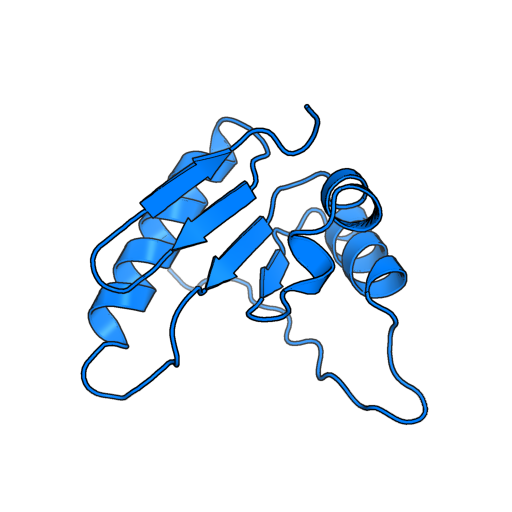90 ? 15.342 0.658 1.968 1.00 96.44 90 SER A CA 1
ATOM 728 C C . SER A 1 90 ? 14.491 1.015 3.187 1.00 96.44 90 SER A C 1
ATOM 730 O O . SER A 1 90 ? 14.920 0.742 4.306 1.00 96.44 90 SER A O 1
ATOM 732 N N . THR A 1 91 ? 13.293 1.576 3.001 1.00 97.06 91 THR A N 1
ATOM 733 C CA . THR A 1 91 ? 12.460 2.108 4.089 1.00 97.06 91 THR A CA 1
ATOM 734 C C . THR A 1 91 ? 11.027 1.580 4.063 1.00 97.06 91 THR A C 1
ATOM 736 O O . THR A 1 91 ? 10.484 1.210 3.019 1.00 97.06 91 THR A O 1
ATOM 739 N N . ILE A 1 92 ? 10.426 1.549 5.255 1.00 97.75 92 ILE A N 1
ATOM 740 C CA . ILE A 1 92 ? 8.993 1.360 5.489 1.00 97.75 92 ILE A CA 1
ATOM 741 C C . ILE A 1 92 ? 8.590 2.417 6.515 1.00 97.75 92 ILE A C 1
ATOM 743 O O . ILE A 1 92 ? 9.042 2.378 7.658 1.00 97.75 92 ILE A O 1
ATOM 747 N N . GLU A 1 93 ? 7.741 3.348 6.111 1.00 97.38 93 GLU A N 1
ATOM 748 C CA . GLU A 1 93 ? 7.233 4.428 6.953 1.00 97.38 93 GLU A CA 1
ATOM 749 C C . GLU A 1 93 ? 5.726 4.252 7.142 1.00 97.38 93 GLU A C 1
ATOM 751 O O . GLU A 1 93 ? 5.025 3.831 6.224 1.00 97.38 93 GLU A O 1
ATOM 756 N N . SER A 1 94 ? 5.214 4.537 8.341 1.00 96.19 94 SER A N 1
ATOM 757 C CA . SER A 1 94 ? 3.832 4.231 8.726 1.00 96.19 94 SER A CA 1
ATOM 758 C C . SER A 1 94 ? 3.141 5.451 9.318 1.00 96.19 94 SER A C 1
ATOM 760 O O . SER A 1 94 ? 3.589 6.008 10.320 1.00 96.19 94 SER A O 1
ATOM 762 N N . TYR A 1 95 ? 2.007 5.822 8.731 1.00 94.62 95 TYR A N 1
ATOM 763 C CA . TYR A 1 95 ? 1.241 7.014 9.074 1.00 94.62 95 TYR A CA 1
ATOM 764 C C . TYR A 1 95 ? -0.238 6.677 9.311 1.00 94.62 95 TYR A C 1
ATOM 766 O O . TYR A 1 95 ? -0.789 5.782 8.665 1.00 94.62 95 TYR A O 1
ATOM 774 N N . PRO A 1 96 ? -0.933 7.396 10.206 1.00 91.56 96 PRO A N 1
ATOM 775 C CA . PRO A 1 96 ? -2.390 7.334 10.290 1.00 91.56 96 PRO A CA 1
ATOM 776 C C . PRO A 1 96 ? -3.065 7.736 8.964 1.00 91.56 96 PRO A C 1
ATOM 778 O O . PRO A 1 96 ? -2.605 8.648 8.276 1.00 91.56 96 PRO A O 1
ATOM 781 N N . LEU A 1 97 ? -4.185 7.090 8.614 1.00 87.44 97 LEU A N 1
ATOM 782 C CA . LEU A 1 97 ? -4.987 7.465 7.434 1.00 87.44 97 LEU A CA 1
ATOM 783 C C . LEU A 1 97 ? -5.706 8.811 7.616 1.00 87.44 97 LEU A C 1
ATOM 785 O O . LEU A 1 97 ? -5.896 9.562 6.659 1.00 87.44 97 LEU A O 1
ATOM 789 N N . THR A 1 98 ? -6.060 9.144 8.851 1.00 79.06 98 THR A N 1
ATOM 790 C CA . THR A 1 98 ? -6.641 10.429 9.248 1.00 79.06 98 THR A CA 1
ATOM 791 C C . THR A 1 98 ? -5.724 11.081 10.273 1.00 79.06 98 THR A C 1
ATOM 793 O O . THR A 1 98 ? -5.281 10.410 11.208 1.00 79.06 98 THR A O 1
ATOM 796 N N . SER A 1 99 ? -5.412 12.356 10.048 1.00 58.94 99 SER A N 1
ATOM 797 C CA . S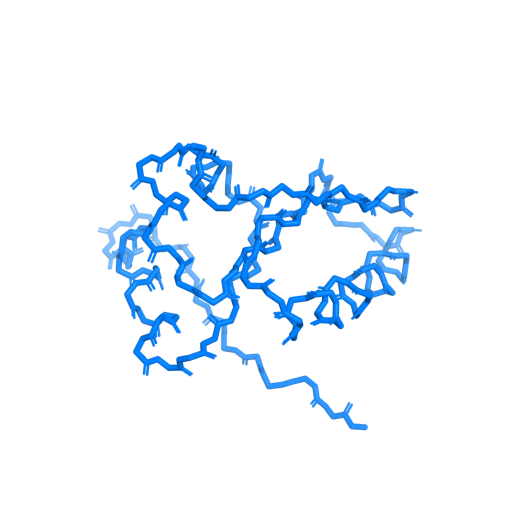ER A 1 99 ? -4.723 13.216 11.014 1.00 58.94 99 SER A CA 1
ATOM 798 C C . SER A 1 99 ? -5.727 13.799 11.996 1.00 58.94 99 SER A C 1
ATOM 800 O O . SER A 1 99 ? -6.873 14.040 11.551 1.00 58.94 99 SER A O 1
#

Mean predicted aligned error: 4.45 Å

Foldseek 3Di:
DDDDDDDADDPPPDGQDLLSVLVVCVVVVHEAEEQDCVCVDLVSLLSNQQAYEHEPDDDDPVQPVLQVVLVVVVVVVSVVDHWYWYDYSVDTDTGHSHD

Sequence (99 aa):
MGLDVEWIPDTGYRGISDKQVARIANDSRRIILTRDSDFLKPYLRKDAKYGIIYIAEPVRKDNLDKLARNIVKALELLKEKPRLIIITSSTIESYPLTS

pLDDT: mean 89.79, std 10.87, range [50.38, 98.0]

Secondary structure (DSSP, 8-state):
-----------SSSPPPHHHHHHHHHHTTPPEEE--GGGGSHHHHTT-TT-EEEE-S---TTTHHHHHHHHHHHHHHHHHS-EEEEE-SS-EEEEES--

Nearest PDB structures (foldseek):
  3gkf-assembly1_L  TM=5.304E-01  e=7.983E+00  Escherichia coli K-12
  3ie7-assembly1_A-2  TM=4.001E-01  e=6.993E+00  Listeria innocua
  2g9z-assembly1_B  TM=3.595E-01  e=6.545E+00  Candida albicans
  2hh9-assembly1_A  TM=2.746E-01  e=4.700E+00  Candida albicans

Radius of gyration: 13.12 Å; Cα contacts (8 Å, |Δi|>4): 139; chains: 1; bounding box: 34×33×34 Å

Solvent-accessible surface area (backbone atoms only — not comparable to full-atom values): 5932 Å² total; per-residue (Å²): 136,84,82,93,78,85,87,80,76,88,58,92,80,86,48,78,47,73,68,50,49,28,46,54,27,45,78,69,72,34,64,46,76,43,71,64,67,66,58,72,38,67,85,46,24,58,55,37,71,45,16,36,40,36,45,80,55,86,89,44,87,92,40,42,69,43,35,53,54,45,50,54,53,49,52,58,57,36,71,78,46,53,25,34,31,43,33,37,66,87,48,79,46,80,40,70,42,66,133

Organism: Aeropyrum pernix (strain ATCC 700893 / DSM 11879 / JCM 9820 / NBRC 100138 / K1) (NCBI:txid272557)